Protein AF-T1AJC0-F1 (afdb_monomer_lite)

Sequence (72 aa):
PNDPDRGLLARVKYFTARVRPSPSDPNVNVRQDTYLRALWAHCALLELYYGHFLRHRISMEHANPPPARVTV

Structure (mmCIF, N/CA/C/O backbone):
data_AF-T1AJC0-F1
#
_entry.id   AF-T1AJC0-F1
#
loop_
_atom_site.group_PDB
_atom_site.id
_atom_site.type_symbol
_atom_site.label_atom_id
_atom_site.label_alt_id
_atom_site.label_comp_id
_atom_site.label_asym_id
_atom_site.label_entity_id
_atom_site.label_seq_id
_atom_site.pdbx_PDB_ins_code
_atom_site.Cartn_x
_atom_site.Cartn_y
_atom_site.Cartn_z
_atom_site.occupancy
_atom_site.B_iso_or_equiv
_atom_site.auth_seq_id
_atom_site.auth_comp_id
_atom_site.auth_asym_id
_atom_site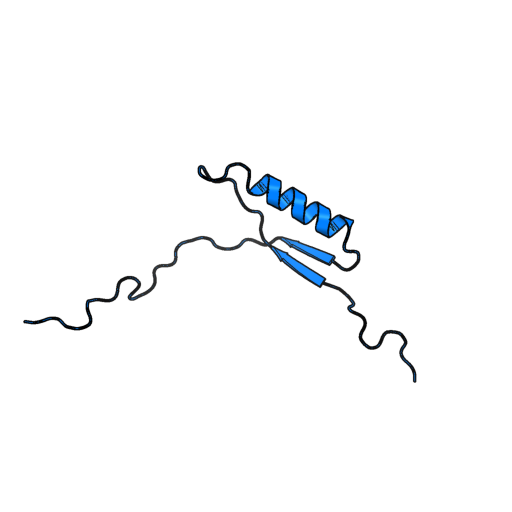.auth_atom_id
_atom_site.pdbx_PDB_model_num
ATOM 1 N N . PRO A 1 1 ? -27.238 -1.858 30.236 1.00 55.62 1 PRO A N 1
ATOM 2 C CA . PRO A 1 1 ? -25.972 -1.126 29.996 1.00 55.62 1 PRO A CA 1
ATOM 3 C C . PRO A 1 1 ? -25.808 -0.869 28.492 1.00 55.62 1 PRO A C 1
ATOM 5 O O . PRO A 1 1 ? -25.522 -1.795 27.741 1.00 55.62 1 PRO A O 1
ATOM 8 N N . ASN A 1 2 ? -26.116 0.354 28.056 1.00 68.81 2 ASN A N 1
ATOM 9 C CA . ASN A 1 2 ? -25.973 0.771 26.663 1.00 68.81 2 ASN A CA 1
ATOM 10 C C . ASN A 1 2 ? -24.515 1.159 26.435 1.00 68.81 2 ASN A C 1
ATOM 12 O O . ASN A 1 2 ? -24.106 2.241 26.847 1.00 68.81 2 ASN A O 1
ATOM 16 N N . ASP A 1 3 ? -23.744 0.253 25.843 1.00 81.12 3 ASP A N 1
ATOM 17 C CA . ASP A 1 3 ? -22.426 0.584 25.316 1.00 81.12 3 ASP A CA 1
ATOM 18 C C . ASP A 1 3 ? -22.627 1.368 24.006 1.00 81.12 3 ASP A C 1
ATOM 20 O O . ASP A 1 3 ? -23.149 0.786 23.044 1.00 81.12 3 ASP A O 1
ATOM 24 N N . PRO A 1 4 ? -22.295 2.673 23.966 1.00 81.75 4 PRO A N 1
ATOM 25 C CA . PRO A 1 4 ? -22.452 3.490 22.766 1.00 81.75 4 PRO A CA 1
ATOM 26 C C . PRO A 1 4 ? -21.599 2.986 21.595 1.00 81.75 4 PRO A C 1
ATOM 28 O O . PRO A 1 4 ? -21.917 3.293 20.447 1.00 81.75 4 PRO A O 1
ATOM 31 N N . ASP A 1 5 ? -20.578 2.168 21.863 1.00 80.88 5 ASP A N 1
ATOM 32 C CA . ASP A 1 5 ? -19.600 1.746 20.865 1.00 80.88 5 ASP A CA 1
ATOM 33 C C . ASP A 1 5 ? -19.880 0.350 20.289 1.00 80.88 5 ASP A C 1
ATOM 35 O O . ASP A 1 5 ? -19.127 -0.171 19.455 1.00 80.88 5 ASP A O 1
ATOM 39 N N . ARG A 1 6 ? -21.000 -0.272 20.681 1.00 85.19 6 ARG A N 1
ATOM 40 C CA . ARG A 1 6 ? -21.375 -1.609 20.216 1.00 85.19 6 ARG A CA 1
ATOM 41 C C . ARG A 1 6 ? -21.580 -1.630 18.696 1.00 85.19 6 ARG A C 1
ATOM 43 O O . ARG A 1 6 ? -22.600 -1.177 18.186 1.00 85.19 6 ARG A O 1
ATOM 50 N N . GLY A 1 7 ? -20.643 -2.256 17.983 1.00 83.81 7 GLY A N 1
ATOM 51 C CA . GLY A 1 7 ? -20.687 -2.429 16.525 1.00 83.81 7 GLY A CA 1
ATOM 52 C C . GLY A 1 7 ? -19.867 -1.407 15.733 1.00 83.81 7 GLY A C 1
ATOM 53 O O . GLY A 1 7 ? -19.872 -1.465 14.504 1.00 83.81 7 GLY A O 1
ATOM 54 N N . LEU A 1 8 ? -19.138 -0.505 16.401 1.00 90.38 8 LEU A N 1
ATOM 55 C CA . LEU A 1 8 ? -18.184 0.382 15.738 1.00 90.38 8 LEU A CA 1
ATOM 56 C C . LEU A 1 8 ? -16.9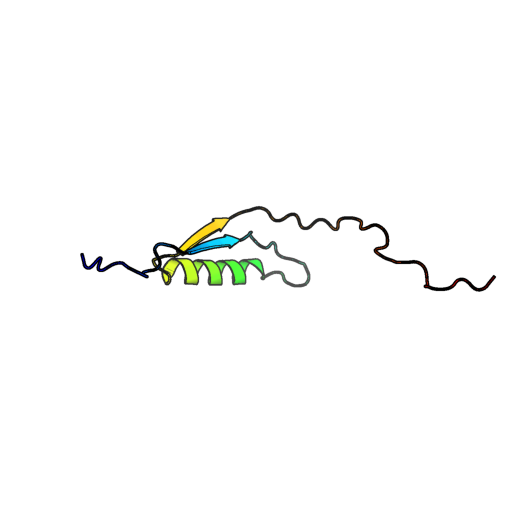05 -0.374 15.347 1.00 90.38 8 LEU A C 1
ATOM 58 O O . LEU A 1 8 ? -16.361 -1.179 16.104 1.00 90.38 8 LEU A O 1
ATOM 62 N N . LEU A 1 9 ? -16.397 -0.088 14.147 1.00 89.44 9 LEU A N 1
ATOM 63 C CA . LEU A 1 9 ? -15.099 -0.583 13.692 1.00 89.44 9 LEU A CA 1
ATOM 64 C C . LEU A 1 9 ? -13.980 0.175 14.410 1.00 89.44 9 LEU A C 1
ATOM 66 O O . LEU A 1 9 ? -13.864 1.389 14.274 1.00 89.44 9 LEU A O 1
ATOM 70 N N . ALA A 1 10 ? -13.120 -0.546 15.130 1.00 91.50 10 ALA A N 1
ATOM 71 C CA . ALA A 1 10 ? -11.996 0.063 15.837 1.00 91.50 10 ALA A CA 1
ATOM 72 C C . ALA A 1 10 ? -10.871 0.495 14.880 1.00 91.50 10 ALA A C 1
ATOM 74 O O . ALA A 1 10 ? -10.418 1.642 14.915 1.00 91.50 10 ALA A O 1
ATOM 75 N N . ARG A 1 11 ? -10.398 -0.425 14.028 1.00 94.44 11 ARG A N 1
ATOM 76 C CA . ARG A 1 11 ? -9.284 -0.218 13.089 1.00 94.44 11 ARG A CA 1
ATOM 77 C C . ARG A 1 11 ? -9.396 -1.131 11.874 1.00 94.44 11 ARG A C 1
ATOM 79 O O . ARG A 1 11 ? -9.960 -2.219 11.955 1.00 94.44 11 ARG A O 1
ATOM 86 N N . VAL A 1 12 ? -8.781 -0.705 10.775 1.00 95.12 12 VAL A N 1
ATOM 87 C CA . VAL A 1 12 ? -8.581 -1.500 9.561 1.00 95.12 12 VAL A CA 1
ATOM 88 C C . VAL A 1 12 ? -7.083 -1.666 9.336 1.00 95.12 12 VAL A C 1
ATOM 90 O O . VAL A 1 12 ? -6.380 -0.696 9.063 1.00 95.12 12 VAL A O 1
ATOM 93 N N . LYS A 1 13 ? -6.591 -2.904 9.430 1.00 96.06 13 LYS A N 1
ATOM 94 C CA . LYS A 1 13 ? -5.183 -3.231 9.177 1.00 96.06 13 LYS A CA 1
ATOM 95 C C . LYS A 1 13 ? -4.999 -3.610 7.716 1.00 96.06 13 LYS A C 1
ATOM 97 O O . LYS A 1 13 ? -5.468 -4.660 7.281 1.00 96.06 13 LYS A O 1
ATOM 102 N N . TYR A 1 14 ? -4.322 -2.756 6.961 1.00 95.81 14 TYR A N 1
ATOM 103 C CA . TYR A 1 14 ? -4.110 -2.932 5.532 1.00 95.81 14 TYR A CA 1
ATOM 104 C C . TYR A 1 14 ? -2.682 -3.415 5.261 1.00 95.81 14 TYR A C 1
ATOM 106 O O . TYR A 1 14 ? -1.725 -2.637 5.269 1.00 95.81 14 TYR A O 1
ATOM 114 N N . PHE A 1 15 ? -2.542 -4.720 5.032 1.00 95.06 15 PHE A N 1
ATOM 115 C CA . PHE A 1 15 ? -1.265 -5.364 4.729 1.00 95.06 15 PHE A CA 1
ATOM 116 C C . PHE A 1 15 ? -0.992 -5.334 3.226 1.00 95.06 15 PHE A C 1
ATOM 118 O O . PHE A 1 15 ? -1.796 -5.802 2.424 1.00 95.06 15 PHE A O 1
ATOM 125 N N . THR A 1 16 ? 0.158 -4.798 2.833 1.00 94.31 16 THR A N 1
ATOM 126 C CA . THR A 1 16 ? 0.563 -4.690 1.429 1.00 94.31 16 THR A CA 1
ATOM 127 C C . THR A 1 16 ? 2.084 -4.766 1.283 1.00 94.31 16 THR A C 1
ATOM 129 O O . THR A 1 16 ? 2.810 -4.773 2.271 1.00 94.31 16 THR A O 1
ATOM 132 N N . ALA A 1 17 ? 2.597 -4.817 0.055 1.00 93.69 17 ALA A N 1
ATOM 133 C CA . ALA A 1 17 ? 4.026 -4.715 -0.235 1.00 93.69 17 ALA A CA 1
ATOM 134 C C . ALA A 1 17 ? 4.267 -3.674 -1.321 1.00 93.69 17 ALA A C 1
ATOM 136 O O . ALA A 1 17 ? 3.414 -3.450 -2.184 1.00 93.69 17 ALA A O 1
ATOM 137 N N . ARG A 1 18 ? 5.455 -3.067 -1.306 1.00 92.88 18 ARG A N 1
ATOM 138 C CA . ARG A 1 18 ? 5.843 -2.101 -2.334 1.00 92.88 18 ARG A CA 1
ATOM 139 C C . ARG A 1 18 ? 6.049 -2.801 -3.672 1.00 92.88 18 ARG A C 1
ATOM 141 O O . ARG A 1 18 ? 6.887 -3.698 -3.798 1.00 92.88 18 ARG A O 1
ATOM 148 N N . VAL A 1 19 ? 5.289 -2.376 -4.675 1.00 92.56 19 VAL A N 1
ATOM 149 C CA . VAL A 1 19 ? 5.480 -2.836 -6.049 1.00 92.56 19 VAL A CA 1
ATOM 150 C C . VAL A 1 19 ? 6.736 -2.197 -6.623 1.00 92.56 19 VAL A C 1
ATOM 152 O O . VAL A 1 19 ? 7.037 -1.028 -6.383 1.00 92.56 19 VAL A O 1
ATOM 155 N N . ARG A 1 20 ? 7.492 -2.988 -7.382 1.00 91.31 20 ARG A N 1
ATOM 156 C CA . ARG A 1 20 ? 8.659 -2.497 -8.114 1.00 91.31 20 ARG A CA 1
ATOM 157 C C . ARG A 1 20 ? 8.262 -2.214 -9.563 1.00 91.31 20 ARG A C 1
ATOM 159 O O . ARG A 1 20 ? 7.495 -3.015 -10.101 1.00 91.31 20 ARG A O 1
ATOM 166 N N . PRO A 1 21 ? 8.810 -1.156 -10.183 1.00 94.50 21 PRO A N 1
ATOM 167 C CA . PRO A 1 21 ? 8.726 -0.944 -11.624 1.00 94.50 21 PRO A CA 1
ATOM 168 C C . PRO A 1 21 ? 9.074 -2.204 -12.420 1.00 94.50 21 PRO A C 1
ATOM 170 O O . PRO A 1 21 ? 9.982 -2.950 -12.039 1.00 94.50 21 PRO A O 1
ATOM 173 N N . SER A 1 22 ? 8.378 -2.420 -13.533 1.00 92.50 22 SER A N 1
ATOM 174 C CA . SER A 1 22 ? 8.747 -3.408 -14.552 1.00 92.50 22 SER A CA 1
ATOM 175 C C . SER A 1 22 ? 8.953 -2.718 -15.905 1.00 92.50 22 SER A C 1
ATOM 177 O O . SER A 1 22 ? 8.440 -1.618 -16.105 1.00 92.50 22 SER A O 1
ATOM 179 N N . PRO A 1 23 ? 9.648 -3.349 -16.870 1.00 95.38 23 PRO A N 1
ATOM 180 C CA . PRO A 1 23 ? 9.785 -2.791 -18.219 1.00 95.38 23 PRO A CA 1
ATOM 181 C C . PRO A 1 23 ? 8.441 -2.517 -18.908 1.00 95.38 23 PRO A C 1
ATOM 183 O O . PRO A 1 23 ? 8.312 -1.553 -19.651 1.00 95.38 23 PRO A O 1
ATOM 186 N N . SER A 1 24 ? 7.433 -3.350 -18.636 1.00 96.25 24 SER A N 1
ATOM 187 C CA . SER A 1 24 ? 6.072 -3.188 -19.154 1.00 96.25 24 SER A CA 1
ATOM 188 C C . SER A 1 24 ? 5.251 -2.128 -18.414 1.00 96.25 24 SER A C 1
ATOM 190 O O . SER A 1 24 ? 4.253 -1.658 -18.951 1.00 96.25 24 SER A O 1
ATOM 192 N N . ASP A 1 25 ? 5.640 -1.768 -17.189 1.00 95.38 25 ASP A N 1
ATOM 193 C CA . ASP A 1 25 ? 4.930 -0.799 -16.358 1.00 95.38 25 ASP A CA 1
ATOM 194 C C . ASP A 1 25 ? 5.899 -0.050 -15.421 1.00 95.38 25 ASP A C 1
ATOM 196 O O . ASP A 1 25 ? 6.019 -0.359 -14.225 1.00 95.38 25 ASP A O 1
ATOM 200 N N . PRO A 1 26 ? 6.622 0.950 -15.957 1.00 96.94 26 PRO A N 1
ATOM 201 C CA . PRO A 1 26 ? 7.644 1.674 -15.204 1.00 96.94 26 PRO A CA 1
ATOM 202 C C . PRO A 1 26 ? 7.081 2.499 -14.040 1.00 96.94 26 PRO A C 1
ATOM 204 O O . PRO A 1 26 ? 7.807 2.808 -13.101 1.00 96.94 26 PRO A O 1
ATOM 207 N N . ASN A 1 27 ? 5.788 2.839 -14.091 1.00 97.75 27 ASN A N 1
ATOM 208 C CA . ASN A 1 27 ? 5.142 3.777 -13.169 1.00 97.75 27 ASN A CA 1
ATOM 209 C C . ASN A 1 27 ? 4.201 3.093 -12.162 1.00 97.75 27 ASN A C 1
ATOM 211 O O . ASN A 1 27 ? 3.449 3.768 -11.454 1.00 97.75 27 ASN A O 1
ATOM 215 N N . VAL A 1 28 ? 4.213 1.760 -12.081 1.00 96.75 28 VAL A N 1
ATOM 216 C CA . VAL A 1 28 ? 3.349 0.988 -11.170 1.00 96.75 28 VAL A CA 1
ATOM 217 C C . VAL A 1 28 ? 3.540 1.379 -9.701 1.00 96.75 28 VAL A C 1
ATOM 219 O O . VAL A 1 28 ? 2.572 1.485 -8.948 1.00 96.75 28 VAL A O 1
ATOM 222 N N . ASN A 1 29 ? 4.779 1.671 -9.304 1.00 96.75 29 ASN A N 1
ATOM 223 C CA . ASN A 1 29 ? 5.122 2.154 -7.968 1.00 96.75 29 ASN A CA 1
ATOM 224 C C . ASN A 1 29 ? 4.53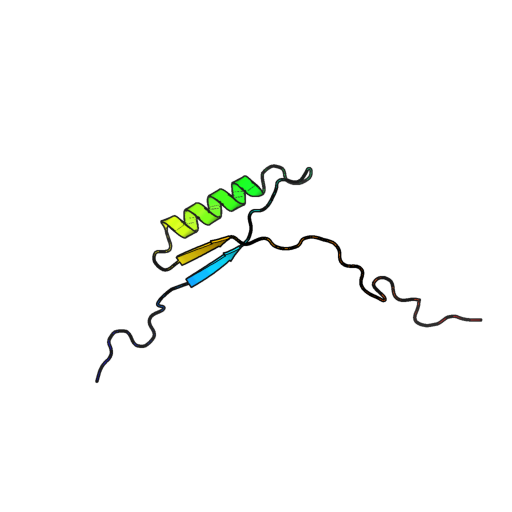6 3.541 -7.697 1.00 96.75 29 ASN A C 1
ATOM 226 O O . ASN A 1 29 ? 3.999 3.767 -6.622 1.00 96.75 29 ASN A O 1
ATOM 230 N N . VAL A 1 30 ? 4.570 4.447 -8.678 1.00 98.19 30 VAL A N 1
ATOM 231 C CA . VAL A 1 30 ? 4.012 5.798 -8.534 1.00 98.19 30 VAL A CA 1
ATOM 232 C C . VAL A 1 30 ? 2.510 5.726 -8.275 1.00 98.19 30 VAL A C 1
ATOM 234 O O . VAL A 1 30 ? 2.008 6.374 -7.360 1.00 98.19 30 VAL A O 1
ATOM 237 N N . ARG A 1 31 ? 1.785 4.888 -9.028 1.00 97.81 31 ARG A N 1
ATOM 238 C CA . ARG A 1 31 ? 0.339 4.709 -8.826 1.00 97.81 31 ARG A CA 1
ATOM 239 C C . ARG A 1 31 ? 0.021 4.097 -7.464 1.00 97.81 31 ARG A C 1
ATOM 241 O O . ARG A 1 31 ? -0.912 4.554 -6.804 1.00 97.81 31 ARG A O 1
ATOM 248 N N . GLN A 1 32 ? 0.801 3.105 -7.028 1.00 97.50 32 GLN A N 1
ATOM 249 C CA . GLN A 1 32 ? 0.640 2.526 -5.695 1.00 97.50 32 GLN A CA 1
ATOM 250 C C . GLN A 1 32 ? 0.868 3.580 -4.605 1.00 97.50 32 GLN A C 1
ATOM 252 O O . GLN A 1 32 ? 0.046 3.703 -3.700 1.00 97.50 32 GLN A O 1
ATOM 257 N N . ASP A 1 33 ? 1.939 4.364 -4.701 1.00 97.75 33 ASP A N 1
ATOM 258 C CA . ASP A 1 33 ? 2.264 5.406 -3.730 1.00 97.75 33 ASP A CA 1
ATOM 259 C C . ASP A 1 33 ? 1.164 6.460 -3.631 1.00 97.75 33 ASP A C 1
ATOM 261 O O . ASP A 1 33 ? 0.757 6.816 -2.524 1.00 97.75 33 ASP A O 1
ATOM 265 N N . THR A 1 34 ? 0.640 6.919 -4.768 1.00 98.31 34 THR A N 1
ATOM 266 C CA . THR A 1 34 ? -0.482 7.865 -4.803 1.00 98.31 34 THR A CA 1
ATOM 267 C C . THR A 1 34 ? -1.713 7.290 -4.103 1.00 98.31 34 THR A C 1
ATOM 269 O O . THR A 1 34 ? -2.303 7.961 -3.258 1.00 98.31 34 THR A O 1
ATOM 272 N N . TYR A 1 35 ? -2.073 6.036 -4.391 1.00 98.00 35 TYR A N 1
ATOM 273 C CA . TYR A 1 35 ? -3.230 5.386 -3.774 1.00 98.00 35 TYR A CA 1
ATOM 274 C C . TYR A 1 35 ? -3.060 5.198 -2.259 1.00 98.00 35 TYR A C 1
ATOM 276 O O . TYR A 1 35 ? -3.952 5.543 -1.487 1.00 98.00 35 TYR A O 1
ATOM 284 N N . LEU A 1 36 ? -1.900 4.705 -1.813 1.00 97.31 36 LEU A N 1
ATOM 285 C CA . LEU A 1 36 ? -1.636 4.485 -0.389 1.00 97.31 36 LEU A CA 1
ATOM 286 C C . LEU A 1 36 ? -1.572 5.801 0.396 1.00 97.31 36 LEU A C 1
ATOM 288 O O . LEU A 1 36 ? -2.043 5.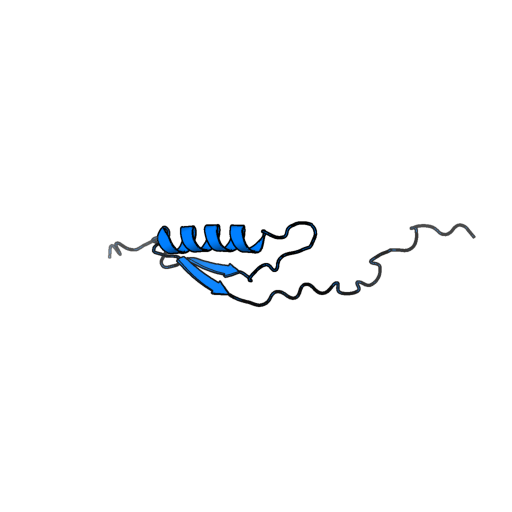846 1.530 1.00 97.31 36 LEU A O 1
ATOM 292 N N . ARG A 1 37 ? -1.050 6.881 -0.204 1.00 97.06 37 ARG A N 1
ATOM 293 C CA . ARG A 1 37 ? -1.094 8.226 0.394 1.00 97.06 37 ARG A CA 1
ATOM 294 C C . ARG A 1 37 ? -2.524 8.732 0.541 1.00 97.06 37 ARG A C 1
ATOM 296 O O . ARG A 1 37 ? -2.856 9.258 1.596 1.00 97.06 37 ARG A O 1
ATOM 303 N N . ALA A 1 38 ? -3.365 8.545 -0.476 1.00 97.8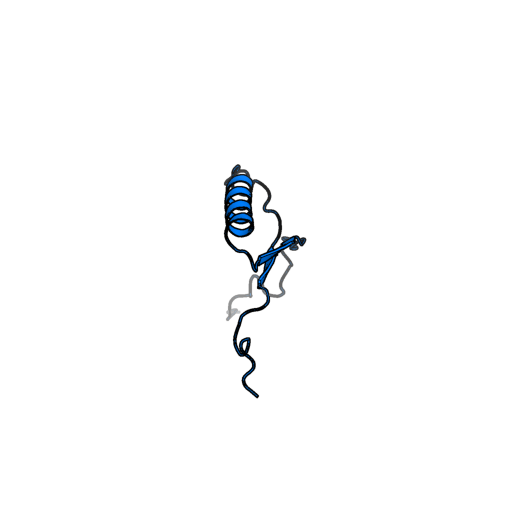8 38 ALA A N 1
ATOM 304 C CA . ALA A 1 38 ? -4.771 8.933 -0.410 1.00 97.88 38 ALA A CA 1
ATOM 305 C C . ALA A 1 38 ? -5.523 8.152 0.681 1.00 97.88 38 ALA A C 1
ATOM 307 O O . ALA A 1 38 ? -6.210 8.757 1.499 1.00 97.88 38 ALA A O 1
ATOM 308 N N . LEU A 1 39 ? -5.339 6.828 0.754 1.00 96.88 39 LEU A N 1
ATOM 309 C CA . LEU A 1 39 ? -5.921 6.011 1.824 1.00 96.88 39 LEU A CA 1
ATOM 310 C C . LEU A 1 39 ? -5.472 6.481 3.208 1.00 96.88 39 LEU A C 1
ATOM 312 O O . LEU A 1 39 ? -6.301 6.664 4.092 1.00 96.88 39 LEU A O 1
ATOM 316 N N . TRP A 1 40 ? -4.172 6.700 3.394 1.00 95.50 40 TRP A N 1
ATOM 317 C CA . TRP A 1 40 ? -3.640 7.139 4.680 1.00 95.50 40 TRP A CA 1
ATOM 318 C C . TRP A 1 40 ? -4.160 8.526 5.086 1.00 95.50 40 TRP A C 1
ATOM 320 O O . TRP A 1 40 ? -4.475 8.744 6.251 1.00 95.50 40 TRP A O 1
ATOM 330 N N . ALA A 1 41 ? -4.302 9.449 4.131 1.00 96.62 41 ALA A N 1
ATOM 331 C CA . ALA A 1 41 ? -4.788 10.802 4.391 1.00 96.62 41 ALA A CA 1
ATOM 332 C C . ALA A 1 41 ? -6.300 10.871 4.668 1.00 96.62 41 ALA A C 1
ATOM 334 O O . ALA A 1 41 ? -6.744 11.749 5.406 1.00 96.62 41 ALA A O 1
ATOM 335 N N . HIS A 1 42 ? -7.097 9.980 4.070 1.00 97.50 42 HIS A N 1
ATOM 336 C CA . HIS A 1 42 ? -8.561 10.079 4.095 1.00 97.50 42 HIS A CA 1
ATOM 337 C C . HIS A 1 42 ? -9.262 9.003 4.935 1.00 97.50 42 HIS A C 1
ATOM 339 O O . HIS A 1 42 ? -10.454 9.134 5.211 1.00 97.50 42 HIS A O 1
ATOM 345 N N . CYS A 1 43 ? -8.563 7.957 5.381 1.00 96.31 43 CYS A N 1
ATOM 346 C CA . CYS A 1 43 ? -9.140 6.892 6.201 1.00 96.31 43 CYS A CA 1
ATOM 347 C C . CYS A 1 43 ? -8.572 6.917 7.628 1.00 96.31 43 CYS A C 1
ATOM 349 O O . CYS A 1 43 ? -7.558 6.290 7.917 1.00 96.31 43 CYS A O 1
ATOM 351 N N . ALA A 1 44 ? -9.275 7.581 8.551 1.00 94.25 44 ALA A N 1
ATOM 352 C CA . ALA A 1 44 ? -8.811 7.801 9.930 1.00 94.25 44 ALA A CA 1
ATOM 353 C C . ALA A 1 44 ? -8.582 6.520 10.763 1.00 94.25 44 ALA A C 1
ATOM 355 O O . ALA A 1 44 ? -7.840 6.542 11.742 1.00 94.25 44 ALA A O 1
ATOM 356 N N . LEU A 1 45 ? -9.221 5.405 10.400 1.00 95.94 45 LEU A N 1
ATOM 357 C CA . LEU A 1 45 ? -9.106 4.127 11.115 1.00 95.94 45 LEU A CA 1
ATOM 358 C C . LEU A 1 45 ? -8.081 3.173 10.481 1.00 95.94 45 LEU A C 1
ATOM 360 O O . LEU A 1 45 ? -7.975 2.025 10.915 1.00 95.94 45 LEU A O 1
ATOM 364 N N . LEU A 1 46 ? -7.381 3.606 9.428 1.00 96.94 46 LEU A N 1
ATOM 365 C CA . LEU A 1 46 ? -6.533 2.746 8.612 1.00 96.94 46 LEU A CA 1
ATOM 366 C C . LEU A 1 46 ? -5.084 2.725 9.111 1.00 96.94 46 LEU A C 1
ATOM 368 O O . LEU A 1 46 ? -4.441 3.758 9.281 1.00 96.94 46 LEU A O 1
ATOM 372 N N . GLU A 1 47 ? -4.548 1.519 9.265 1.00 96.56 47 GLU A N 1
ATOM 373 C CA . GLU A 1 47 ? -3.152 1.255 9.604 1.00 96.56 47 GLU A CA 1
ATOM 374 C C . GLU A 1 47 ? -2.490 0.512 8.439 1.00 96.56 47 GLU A C 1
ATOM 376 O O . GLU A 1 47 ? -2.926 -0.575 8.054 1.00 96.56 47 GLU A O 1
ATOM 381 N N . LEU A 1 48 ? -1.442 1.100 7.856 1.00 95.62 48 LEU A N 1
ATOM 382 C CA . LEU A 1 48 ? -0.693 0.497 6.752 1.00 95.62 48 LEU A CA 1
ATOM 383 C C . LEU A 1 48 ? 0.457 -0.362 7.277 1.00 95.62 48 LEU A C 1
ATOM 385 O O . LEU A 1 48 ? 1.327 0.128 7.995 1.00 95.62 48 LEU A O 1
ATOM 389 N N . TYR A 1 49 ? 0.510 -1.614 6.829 1.00 96.31 49 TYR A N 1
ATOM 390 C CA . TYR A 1 49 ? 1.590 -2.547 7.136 1.00 96.31 49 TYR A CA 1
ATOM 391 C C . TYR A 1 49 ? 2.283 -2.985 5.851 1.00 96.31 49 TYR A C 1
ATOM 393 O O . TYR A 1 49 ? 1.664 -3.587 4.972 1.00 96.31 49 TYR A O 1
ATOM 401 N N . TYR A 1 50 ? 3.581 -2.697 5.751 1.00 94.31 50 TYR A N 1
ATOM 402 C CA . TYR A 1 50 ? 4.399 -3.104 4.614 1.00 94.31 50 TYR A CA 1
ATOM 403 C C . TYR A 1 50 ? 5.129 -4.411 4.911 1.00 94.31 50 TYR A C 1
ATOM 405 O O . TYR A 1 50 ? 5.920 -4.492 5.848 1.00 94.31 50 TYR A O 1
ATOM 413 N N . GLY A 1 51 ? 4.879 -5.421 4.087 1.00 90.31 51 GLY A N 1
ATOM 414 C CA . GLY A 1 51 ? 5.590 -6.691 4.090 1.00 90.31 51 GLY A CA 1
ATOM 415 C C . GLY A 1 51 ? 6.401 -6.905 2.816 1.00 90.31 51 GLY A C 1
ATOM 416 O O . GLY A 1 51 ? 6.418 -6.083 1.897 1.00 90.31 51 GLY A O 1
ATOM 417 N N . HIS A 1 52 ? 7.046 -8.064 2.755 1.00 82.81 52 HIS A N 1
ATOM 418 C CA . HIS A 1 52 ? 7.678 -8.580 1.550 1.00 82.81 52 HIS A CA 1
ATOM 419 C C . HIS A 1 52 ? 6.868 -9.784 1.072 1.00 82.81 52 HIS A C 1
ATOM 421 O O . HIS A 1 52 ? 6.838 -10.809 1.747 1.00 82.81 52 HIS A O 1
ATOM 427 N N . PHE A 1 53 ? 6.209 -9.674 -0.083 1.00 70.62 53 PHE A N 1
ATOM 428 C CA . PHE A 1 53 ? 5.617 -10.846 -0.727 1.00 70.62 53 PHE A CA 1
ATOM 429 C C . PHE A 1 53 ? 6.679 -11.546 -1.575 1.00 70.62 53 PHE A C 1
ATOM 431 O O . PHE A 1 53 ? 7.337 -10.922 -2.415 1.00 70.62 53 PHE A O 1
ATOM 438 N N . LEU A 1 54 ? 6.840 -12.852 -1.363 1.00 67.25 54 LEU A N 1
ATOM 439 C CA . LEU A 1 54 ? 7.651 -13.702 -2.228 1.00 67.25 54 LEU A CA 1
ATOM 440 C C . LEU A 1 54 ? 6.984 -13.749 -3.609 1.00 67.25 54 LEU A C 1
ATOM 442 O O . LEU A 1 54 ? 5.840 -14.170 -3.740 1.00 67.25 54 LEU A O 1
ATOM 446 N N . ARG A 1 55 ? 7.697 -13.295 -4.643 1.00 61.31 55 ARG A N 1
ATOM 447 C CA . ARG A 1 55 ? 7.244 -13.346 -6.049 1.00 61.31 55 ARG A CA 1
ATOM 448 C C . ARG A 1 55 ? 7.892 -14.481 -6.842 1.00 61.31 55 ARG A C 1
ATOM 450 O O . ARG A 1 55 ? 7.765 -14.525 -8.063 1.00 61.31 55 ARG A O 1
ATOM 457 N N . HIS A 1 56 ? 8.649 -15.354 -6.185 1.00 65.75 56 HIS A N 1
ATOM 458 C CA . HIS A 1 56 ? 9.351 -16.420 -6.887 1.00 65.75 56 HIS A CA 1
ATOM 459 C C . HIS A 1 56 ? 8.334 -17.413 -7.449 1.00 65.75 56 HIS A C 1
ATOM 461 O O . HIS A 1 56 ? 7.442 -17.865 -6.732 1.00 65.75 56 HIS A O 1
ATOM 467 N N . ARG A 1 57 ? 8.480 -17.758 -8.734 1.00 63.91 57 ARG A N 1
ATOM 468 C CA . ARG A 1 57 ? 7.826 -18.938 -9.300 1.00 63.91 57 ARG A CA 1
ATOM 469 C C . ARG A 1 57 ? 8.311 -20.144 -8.506 1.00 63.91 57 ARG A C 1
ATOM 471 O O . ARG A 1 57 ? 9.487 -20.489 -8.576 1.00 63.91 57 ARG A O 1
ATOM 478 N N . ILE A 1 58 ? 7.415 -20.750 -7.746 1.00 67.06 58 ILE A N 1
ATOM 479 C CA . ILE A 1 58 ? 7.647 -22.058 -7.147 1.00 67.06 58 ILE A CA 1
ATOM 480 C C . ILE A 1 58 ? 7.325 -23.127 -8.190 1.00 67.06 58 ILE A C 1
ATOM 482 O O . ILE A 1 58 ? 6.347 -23.008 -8.928 1.00 67.06 58 ILE A O 1
ATOM 486 N N . SER A 1 59 ? 8.193 -24.133 -8.289 1.00 69.25 59 SER A N 1
ATOM 487 C CA . SER A 1 59 ? 7.920 -25.323 -9.094 1.00 69.25 59 SER A CA 1
ATOM 488 C C . SER A 1 59 ? 6.758 -26.077 -8.453 1.00 69.25 59 SER A C 1
ATOM 490 O O . SER A 1 59 ? 6.757 -26.276 -7.239 1.00 69.25 59 SER A O 1
ATOM 492 N N . MET A 1 60 ? 5.771 -26.467 -9.251 1.00 76.44 60 MET A N 1
ATOM 493 C CA . MET A 1 60 ? 4.643 -27.283 -8.810 1.00 76.44 60 MET A CA 1
ATOM 494 C C . MET A 1 60 ? 4.758 -28.636 -9.512 1.00 76.44 60 MET A C 1
ATOM 496 O O . MET A 1 60 ? 4.901 -28.675 -10.739 1.00 76.44 60 MET A O 1
ATOM 500 N N . GLU A 1 61 ? 4.726 -29.738 -8.757 1.00 74.75 61 GLU A N 1
ATOM 501 C CA . GLU A 1 61 ? 4.612 -31.069 -9.363 1.00 74.75 61 GLU A CA 1
ATOM 502 C C . GLU A 1 61 ? 3.361 -31.092 -10.250 1.00 74.75 61 GLU A C 1
ATOM 504 O O . GLU A 1 61 ? 2.297 -30.624 -9.848 1.00 74.75 61 GLU A O 1
ATOM 509 N N . HIS A 1 62 ? 3.509 -31.566 -11.489 1.00 70.31 62 HIS A N 1
ATOM 510 C CA . HIS A 1 62 ? 2.464 -31.531 -12.518 1.00 70.31 62 HIS A CA 1
ATOM 511 C C . HIS A 1 62 ? 1.993 -30.134 -12.969 1.00 70.31 62 HIS A C 1
ATOM 513 O O . HIS A 1 62 ? 0.907 -30.026 -13.529 1.00 70.31 62 HIS A O 1
ATOM 519 N N . ALA A 1 63 ? 2.806 -29.073 -12.843 1.00 77.00 63 ALA A N 1
ATOM 520 C CA . ALA A 1 63 ? 2.523 -27.781 -13.501 1.00 77.00 63 ALA A CA 1
ATOM 521 C C . ALA A 1 63 ? 2.246 -27.922 -15.013 1.00 77.00 63 ALA A C 1
ATOM 523 O O . ALA A 1 63 ? 1.548 -27.101 -15.601 1.00 77.00 63 ALA A O 1
ATOM 524 N N . ASN A 1 64 ? 2.795 -28.976 -15.622 1.00 77.69 64 ASN A N 1
ATOM 525 C CA . ASN A 1 64 ? 2.455 -29.442 -16.956 1.00 77.69 64 ASN A CA 1
ATOM 526 C C . ASN A 1 64 ? 2.110 -30.940 -16.850 1.00 77.69 64 ASN A C 1
ATOM 528 O O . ASN A 1 64 ? 3.018 -31.776 -16.907 1.00 77.69 64 ASN A O 1
ATOM 532 N N . PRO A 1 65 ? 0.845 -31.308 -16.578 1.00 75.69 65 PRO A N 1
ATOM 533 C CA . PRO A 1 65 ? 0.490 -32.708 -16.409 1.00 75.69 65 PRO A CA 1
ATOM 534 C C . PRO A 1 65 ? 0.685 -33.447 -17.745 1.00 75.69 65 PRO A C 1
ATOM 536 O O . PRO A 1 65 ? 0.410 -32.873 -18.803 1.00 75.69 65 PRO A O 1
ATOM 539 N N . PRO A 1 66 ? 1.156 -34.707 -17.735 1.00 79.44 66 PRO A N 1
ATOM 540 C CA . PRO A 1 66 ? 1.167 -35.512 -18.949 1.00 79.44 66 PRO A CA 1
ATOM 541 C C . PRO A 1 66 ? -0.266 -35.660 -19.494 1.00 79.44 66 PRO A C 1
ATOM 543 O O . PRO A 1 66 ? -1.226 -35.624 -18.716 1.00 79.44 66 PRO A O 1
ATOM 546 N N . PRO A 1 67 ? -0.441 -35.814 -20.820 1.00 77.75 67 PRO A N 1
ATOM 547 C CA . PRO A 1 67 ? -1.757 -36.020 -21.413 1.00 77.75 67 PRO A CA 1
ATOM 548 C C . PRO A 1 67 ? -2.460 -37.214 -20.758 1.00 77.75 67 PRO A C 1
ATOM 550 O O . PRO A 1 67 ? -1.836 -38.235 -20.475 1.00 77.75 67 PRO A O 1
ATOM 553 N N . ALA A 1 68 ? -3.773 -37.092 -20.537 1.00 78.69 68 ALA A N 1
ATOM 554 C CA . ALA A 1 68 ? -4.563 -38.048 -19.753 1.00 78.69 68 ALA A CA 1
ATOM 555 C C . ALA A 1 68 ? -4.552 -39.490 -20.298 1.00 78.69 68 ALA A C 1
ATOM 557 O O . ALA A 1 68 ? -4.957 -40.418 -19.601 1.00 78.69 68 ALA A O 1
ATOM 558 N N . ARG A 1 69 ? -4.112 -39.694 -21.545 1.00 76.81 69 ARG A N 1
ATOM 559 C CA . ARG A 1 69 ? -4.014 -41.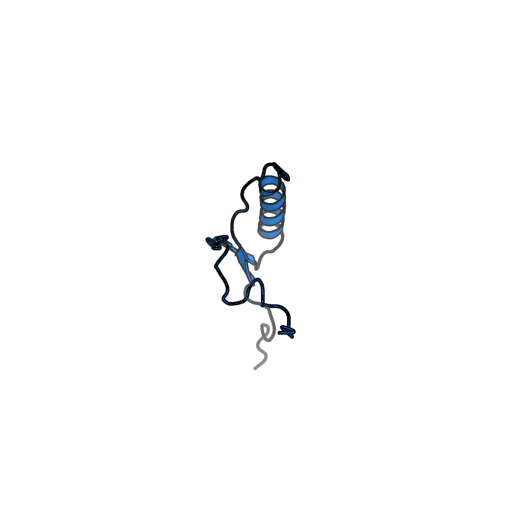013 -22.158 1.00 76.81 69 ARG A CA 1
ATOM 560 C C . ARG A 1 69 ? -2.803 -41.080 -23.082 1.00 76.81 69 ARG A C 1
ATOM 562 O O . ARG A 1 69 ? -2.697 -40.299 -24.023 1.00 76.81 69 ARG A O 1
ATOM 569 N N . VAL A 1 70 ? -1.924 -42.038 -22.811 1.00 71.00 70 VAL A N 1
ATOM 570 C CA . VAL A 1 70 ? -0.866 -42.467 -23.729 1.00 71.00 70 VAL A CA 1
ATOM 571 C C . VAL A 1 70 ? -1.421 -43.659 -24.501 1.00 71.00 70 VAL A C 1
ATOM 573 O O . VAL A 1 70 ? -1.754 -44.679 -23.901 1.00 71.00 70 VAL A O 1
ATOM 576 N N . THR A 1 71 ? -1.593 -43.527 -25.813 1.00 70.75 71 THR A N 1
ATOM 577 C CA . THR A 1 71 ? -1.779 -44.687 -26.695 1.00 70.75 71 THR A CA 1
ATOM 578 C C . THR A 1 71 ? -0.407 -45.272 -26.993 1.00 70.75 71 THR A C 1
ATOM 580 O O . THR A 1 71 ? 0.448 -44.562 -27.522 1.00 70.75 71 THR A O 1
ATOM 583 N N . VAL A 1 72 ? -0.214 -46.527 -26.580 1.00 66.62 72 VAL A N 1
ATOM 584 C CA . VAL A 1 72 ? 0.954 -47.361 -26.899 1.00 66.62 72 VAL A CA 1
ATOM 585 C C . VAL A 1 72 ? 0.802 -47.921 -28.306 1.00 66.62 72 VAL A C 1
ATOM 587 O O . VAL A 1 72 ? -0.347 -48.286 -28.647 1.00 66.62 72 VAL A O 1
#

Radius of gyration: 22.16 Å; chains: 1; bounding box: 36×58×57 Å

pLDDT: mean 86.88, std 11.73, range [55.62, 98.31]

Secondary structure (DSSP, 8-state):
---TTTT----EEEEE-PPPPBTTBTTHHHHHHHHHHHHHHH-TTEEEEE----------TTSSPPPS----

Organism: NCBI:txid410659

Foldseek 3Di:
DDDVCVPPDQADEAEDEQDDADPVGNCPNVVVVVVVVCCVVPPPRYDYHYDDDDPDDDDDVPPPPDPPDDDD